Protein AF-A0A421BAP9-F1 (afdb_monomer_lite)

pLDDT: mean 73.9, std 19.5, range [33.22, 94.0]

Sequence (161 aa):
MAALGLRTNWQAAGVIAFVAVAATGMIWYSGSASGSAVGCPPPTGQLPVPVSGQVSAGALVPDAVPVSVRLCPGEDGAPEKWSDPVGHDLDQVVASLNSLRPFRRETVCTMDRGPRYDLLLDYPTGRRVVQISTSGCALVHVDGQFRYGGDKVVELVQDLG

Secondary structure (DSSP, 8-state):
----------------------------------S-TTSPPSPP-SPPPPPTT----S-SS-SSPPSEEEEEE-SSS--SSPPPPB-SSHHHHHHHHHHSEEP-TTPPPP-----EEEEEEEETTEEEEEEEE-STTTEEEETTEEEE-HHHHHHHHHHT-

Foldseek 3Di:
DDDDDDDDDDDDDDDDDDPPPPPPDDDPPPPDPDDDPPDDDAADDDDDDQDPDDQDPDFLDDLDFFQWKWKAFHPDPGDPDIDDIFRPPSNVLSVVRRPFAFDDPPDFWDQAAFTKIWMWGHHPVGIFTWIWGPGTQTWIDGPSTIGGDCVVSVVVVVVRD

Radius of gyration: 26.68 Å; chains: 1; bounding box: 36×51×95 Å

Structure (mmCIF, N/CA/C/O backbone):
data_AF-A0A421BAP9-F1
#
_entry.id   AF-A0A421BAP9-F1
#
loop_
_atom_site.group_PDB
_atom_site.id
_atom_site.type_symbol
_atom_site.label_atom_id
_atom_site.label_alt_id
_atom_site.label_comp_id
_atom_site.label_asym_id
_atom_site.label_entity_id
_atom_site.label_seq_id
_atom_site.pdbx_PDB_ins_code
_atom_site.Cartn_x
_atom_site.Cartn_y
_atom_site.Cartn_z
_atom_site.occupancy
_atom_site.B_iso_or_equiv
_atom_site.auth_seq_id
_atom_site.auth_comp_id
_atom_site.auth_asym_id
_atom_site.auth_atom_id
_atom_site.pdbx_PDB_model_num
ATOM 1 N N . MET A 1 1 ? -12.274 26.906 79.755 1.00 37.31 1 MET A N 1
ATOM 2 C CA . MET A 1 1 ? -11.289 27.991 79.975 1.00 37.31 1 MET A CA 1
ATOM 3 C C . MET A 1 1 ? -10.011 27.542 79.279 1.00 37.31 1 MET A C 1
ATOM 5 O O . MET A 1 1 ? -9.610 26.426 79.542 1.00 37.31 1 MET A O 1
ATOM 9 N N . ALA A 1 2 ? -9.364 28.226 78.348 1.00 38.69 2 ALA A N 1
ATOM 10 C CA . ALA A 1 2 ? -9.532 29.537 77.752 1.00 38.69 2 ALA A CA 1
ATOM 11 C C . ALA A 1 2 ? -8.918 29.465 76.339 1.00 38.69 2 ALA A C 1
ATOM 13 O O . ALA A 1 2 ? -7.933 28.759 76.130 1.00 38.69 2 ALA A O 1
ATOM 14 N N . ALA A 1 3 ? -9.508 30.184 75.387 1.00 39.41 3 ALA A N 1
ATOM 15 C CA . ALA A 1 3 ? -8.885 30.483 74.108 1.00 39.41 3 ALA A CA 1
ATOM 16 C C . ALA A 1 3 ? -7.871 31.626 74.303 1.00 39.41 3 ALA A C 1
ATOM 18 O O . ALA A 1 3 ? -8.237 32.701 74.773 1.00 39.41 3 ALA A O 1
ATOM 19 N N . LEU A 1 4 ? -6.614 31.385 73.934 1.00 41.75 4 LEU A N 1
ATOM 20 C CA . LEU A 1 4 ? -5.602 32.384 73.570 1.00 41.75 4 LEU A CA 1
ATOM 21 C C . LEU A 1 4 ? -5.219 32.018 72.123 1.00 41.75 4 LEU A C 1
ATOM 23 O O . LEU A 1 4 ? -4.878 30.872 71.873 1.00 41.75 4 LEU A O 1
ATOM 27 N N . GLY A 1 5 ? -5.330 32.843 71.084 1.00 38.59 5 GLY A N 1
ATOM 28 C CA . GLY A 1 5 ? -5.174 34.287 71.028 1.00 38.59 5 GLY A CA 1
ATOM 29 C C . GLY A 1 5 ? -3.693 34.623 70.862 1.00 38.59 5 GLY A C 1
ATOM 30 O O . GLY A 1 5 ? -2.994 34.656 71.865 1.00 38.59 5 GLY A O 1
ATOM 31 N N . LEU A 1 6 ? -3.236 34.865 69.623 1.00 41.28 6 LEU A N 1
ATOM 32 C CA . LEU A 1 6 ? -2.560 36.098 69.171 1.00 41.28 6 LEU A CA 1
ATOM 33 C C . LEU A 1 6 ? -1.627 35.898 67.951 1.00 41.28 6 LEU A C 1
ATOM 35 O O . LEU A 1 6 ? -0.719 35.080 67.965 1.00 41.28 6 LEU A O 1
ATOM 39 N N . ARG A 1 7 ? -1.798 36.841 67.012 1.00 42.03 7 ARG A N 1
ATOM 40 C CA . ARG A 1 7 ? -0.778 37.605 66.262 1.00 42.03 7 ARG A CA 1
ATOM 41 C C . ARG A 1 7 ? 0.026 36.925 65.147 1.00 42.03 7 ARG A C 1
ATOM 43 O O . ARG A 1 7 ? 1.010 36.237 65.365 1.00 42.03 7 ARG A O 1
ATOM 50 N N . THR A 1 8 ? -0.359 37.307 63.929 1.00 56.91 8 THR A N 1
ATOM 51 C CA . THR A 1 8 ? 0.416 38.179 63.024 1.00 56.91 8 THR A CA 1
ATOM 52 C C . THR A 1 8 ? 1.931 38.211 63.231 1.00 56.91 8 THR A C 1
ATOM 54 O O . THR A 1 8 ? 2.389 38.756 64.230 1.00 56.91 8 THR A O 1
ATOM 57 N N . ASN A 1 9 ? 2.687 37.798 62.210 1.00 43.50 9 ASN A N 1
ATOM 58 C CA . ASN A 1 9 ? 3.871 38.526 61.753 1.00 43.50 9 ASN A CA 1
ATOM 59 C C . ASN A 1 9 ? 4.195 38.177 60.295 1.00 43.50 9 ASN A C 1
ATOM 61 O O . ASN A 1 9 ? 4.315 37.018 59.912 1.00 43.50 9 ASN A O 1
ATOM 65 N N . TRP A 1 10 ? 4.313 39.234 59.498 1.00 45.88 10 TRP A N 1
ATOM 66 C CA . TRP A 1 10 ? 5.023 39.261 58.228 1.00 45.88 10 TRP A CA 1
ATOM 67 C C . TRP A 1 10 ? 6.517 39.010 58.470 1.00 45.88 10 TRP A C 1
ATOM 69 O O . TRP A 1 10 ? 7.022 39.447 59.502 1.00 45.88 10 TRP A O 1
ATOM 79 N N . GLN A 1 11 ? 7.215 38.398 57.506 1.00 45.16 11 GLN A N 1
ATOM 80 C CA . GLN A 1 11 ? 8.449 38.909 56.871 1.00 45.16 11 GLN A CA 1
ATOM 81 C C . GLN A 1 11 ? 9.199 37.799 56.101 1.00 45.16 11 GLN A C 1
ATOM 83 O O . GLN A 1 11 ? 9.405 36.701 56.602 1.00 45.16 11 GLN A O 1
ATOM 88 N N . ALA A 1 12 ? 9.655 38.207 54.913 1.00 41.03 12 ALA A N 1
ATOM 89 C CA . ALA A 1 12 ? 10.911 37.862 54.244 1.00 41.03 12 ALA A CA 1
ATOM 90 C C . ALA A 1 12 ? 11.147 36.448 53.666 1.00 41.03 12 ALA A C 1
ATOM 92 O O . ALA A 1 12 ? 11.472 35.490 54.353 1.00 41.03 12 ALA A O 1
ATOM 93 N N . ALA A 1 13 ? 11.093 36.412 52.329 1.00 46.59 13 ALA A N 1
ATOM 94 C CA . ALA A 1 13 ? 12.169 35.986 51.427 1.00 46.59 13 ALA A CA 1
ATOM 95 C C . ALA A 1 13 ? 13.117 34.863 51.897 1.00 46.59 13 ALA A C 1
ATOM 97 O O . ALA A 1 13 ? 14.016 35.077 52.706 1.00 46.59 13 ALA A O 1
ATOM 98 N N . GLY A 1 14 ? 13.016 33.711 51.232 1.00 40.00 14 GLY A N 1
ATOM 99 C CA . GLY A 1 14 ? 14.033 32.664 51.229 1.00 40.00 14 GLY A CA 1
ATOM 100 C C . GLY A 1 14 ? 14.012 31.920 49.897 1.00 40.00 14 GLY A C 1
ATOM 101 O O . GLY A 1 14 ? 13.105 31.141 49.632 1.00 40.00 14 GLY A O 1
ATOM 102 N N . VAL A 1 15 ? 14.989 32.225 49.045 1.00 47.34 15 VAL A N 1
ATOM 103 C CA . VAL A 1 15 ? 15.369 31.486 47.827 1.00 47.34 15 VAL A CA 1
ATOM 104 C C . VAL A 1 15 ? 15.773 30.044 48.195 1.00 47.34 15 VAL A C 1
ATOM 106 O O . VAL A 1 15 ? 16.126 29.833 49.349 1.00 47.34 15 VAL A O 1
ATOM 109 N N . ILE A 1 16 ? 15.764 29.115 47.215 1.00 48.09 16 ILE A N 1
ATOM 110 C CA . ILE A 1 16 ? 16.415 27.769 47.113 1.00 48.09 16 ILE A CA 1
ATOM 111 C C . ILE A 1 16 ? 15.346 26.746 46.657 1.00 48.09 16 ILE A C 1
ATOM 113 O O . ILE A 1 16 ? 14.317 26.616 47.300 1.00 48.09 16 ILE A O 1
ATOM 117 N N . ALA A 1 17 ? 15.460 25.962 45.585 1.00 41.59 17 ALA A N 1
ATOM 118 C CA . ALA A 1 17 ? 16.477 25.764 44.562 1.00 41.59 17 ALA A CA 1
ATOM 119 C C . ALA A 1 17 ? 15.789 25.212 43.301 1.00 41.59 17 ALA A C 1
ATOM 121 O O . ALA A 1 17 ? 14.845 24.426 43.385 1.00 41.59 17 ALA A O 1
ATOM 122 N N . PHE A 1 18 ? 16.311 25.586 42.133 1.00 37.03 18 PHE A N 1
ATOM 123 C CA . PHE A 1 18 ? 16.079 24.867 40.887 1.00 37.03 18 PHE A CA 1
ATOM 124 C C . PHE A 1 18 ? 16.659 23.455 41.022 1.00 37.03 18 PHE A C 1
ATOM 126 O O . PHE A 1 18 ? 17.874 23.278 40.959 1.00 37.03 18 PHE A O 1
ATOM 133 N N . VAL A 1 19 ? 15.803 22.447 41.173 1.00 39.41 19 VAL A N 1
ATOM 134 C CA . VAL A 1 19 ? 16.171 21.082 40.791 1.00 39.41 19 VAL A CA 1
ATOM 135 C C . VAL A 1 19 ? 15.706 20.902 39.356 1.00 39.41 19 VAL A C 1
ATOM 137 O O . VAL A 1 19 ? 14.532 20.669 39.079 1.00 39.41 19 VAL A O 1
ATOM 140 N N . ALA A 1 20 ? 16.653 21.079 38.438 1.00 38.81 20 ALA A N 1
ATOM 141 C CA . ALA A 1 20 ? 16.507 20.686 37.052 1.00 38.81 20 ALA A CA 1
ATOM 142 C C . ALA A 1 20 ? 16.326 19.164 36.999 1.00 38.81 20 ALA A C 1
ATOM 144 O O . ALA A 1 20 ? 17.293 18.407 37.057 1.00 38.81 20 ALA A O 1
ATOM 145 N N . VAL A 1 21 ? 15.080 18.706 36.891 1.00 44.19 21 VAL A N 1
ATOM 146 C CA . VAL A 1 21 ? 14.814 17.364 36.380 1.00 44.19 21 VAL A CA 1
ATOM 147 C C . VAL A 1 21 ? 14.905 17.476 34.866 1.00 44.19 21 VAL A C 1
ATOM 149 O O . VAL A 1 21 ? 13.966 17.902 34.196 1.00 44.19 21 VAL A O 1
ATOM 152 N N . ALA A 1 22 ? 16.078 17.137 34.333 1.00 44.25 22 ALA A N 1
ATOM 153 C CA . ALA A 1 22 ? 16.259 16.856 32.919 1.00 44.25 22 ALA A CA 1
ATOM 154 C C . ALA A 1 22 ? 15.466 15.585 32.576 1.00 44.25 22 ALA A C 1
ATOM 156 O O . ALA A 1 22 ? 16.005 14.485 32.528 1.00 44.25 22 ALA A O 1
ATOM 157 N N . ALA A 1 23 ? 14.158 15.738 32.376 1.00 40.56 23 ALA A N 1
ATOM 158 C CA . ALA A 1 23 ? 13.342 14.753 31.690 1.00 40.56 23 ALA A CA 1
ATOM 159 C C . ALA A 1 23 ? 13.490 14.999 30.183 1.00 40.56 23 ALA A C 1
ATOM 161 O O . ALA A 1 23 ? 12.622 15.564 29.521 1.00 40.56 23 ALA A O 1
ATOM 162 N N . THR A 1 24 ? 14.636 14.603 29.635 1.00 52.91 24 THR A N 1
ATOM 163 C CA . THR A 1 24 ? 14.783 14.313 28.208 1.00 52.91 24 THR A CA 1
ATOM 164 C C . THR A 1 24 ? 13.922 13.091 27.907 1.00 52.91 24 THR A C 1
ATOM 166 O O . THR A 1 24 ? 14.357 11.951 28.031 1.00 52.91 24 THR A O 1
ATOM 169 N N . GLY A 1 25 ? 12.657 13.332 27.576 1.00 38.12 25 GLY A N 1
ATOM 170 C CA . GLY A 1 25 ? 11.694 12.269 27.329 1.00 38.12 25 GLY A CA 1
ATOM 171 C C . GLY A 1 25 ? 10.492 12.778 26.554 1.00 38.12 25 GLY A C 1
ATOM 172 O O . GLY A 1 25 ? 9.523 13.228 27.146 1.00 38.12 25 GLY A O 1
ATOM 173 N N . MET A 1 26 ? 10.593 12.661 25.230 1.00 44.47 26 MET A N 1
ATOM 174 C CA . MET A 1 26 ? 9.516 12.759 24.243 1.00 44.47 26 MET A CA 1
ATOM 175 C C . MET A 1 26 ? 8.741 14.078 24.183 1.00 44.47 26 MET A C 1
ATOM 177 O O . MET A 1 26 ? 7.759 14.324 24.878 1.00 44.47 26 MET A O 1
ATOM 181 N N . ILE A 1 27 ? 9.149 14.869 23.191 1.00 42.84 27 ILE A N 1
ATOM 182 C CA . ILE A 1 27 ? 8.279 15.769 22.441 1.00 42.84 27 ILE A CA 1
ATOM 183 C C . ILE A 1 27 ? 7.042 14.959 22.035 1.00 42.84 27 ILE A C 1
ATOM 185 O O . ILE A 1 27 ? 7.109 14.118 21.138 1.00 42.84 27 ILE A O 1
ATOM 189 N N . TRP A 1 28 ? 5.917 15.191 22.706 1.00 33.22 28 TRP A N 1
ATOM 190 C CA . TRP A 1 28 ? 4.622 14.808 22.171 1.00 33.22 28 TRP A CA 1
ATOM 191 C C . TRP A 1 28 ? 4.409 15.678 20.938 1.00 33.22 28 TRP A C 1
ATOM 193 O O . TRP A 1 28 ? 4.073 16.855 21.046 1.00 33.22 28 TRP A O 1
ATOM 203 N N . TYR A 1 29 ? 4.664 15.113 19.759 1.00 38.06 29 TYR A N 1
ATOM 204 C CA . TYR A 1 29 ? 4.073 15.623 18.533 1.00 38.06 29 TYR A CA 1
ATOM 205 C C . TYR A 1 29 ? 2.561 15.438 18.695 1.00 38.06 29 TYR A C 1
ATOM 207 O O . TYR A 1 29 ? 1.998 14.393 18.377 1.00 38.06 29 TYR A O 1
ATOM 215 N N . SER A 1 30 ? 1.891 16.451 19.238 1.00 48.28 30 SER A N 1
ATOM 216 C CA . SER A 1 30 ? 0.467 16.670 19.034 1.00 48.28 30 SER A CA 1
ATOM 217 C C . SER A 1 30 ? 0.280 17.062 17.570 1.00 48.28 30 SER A C 1
ATOM 219 O O . SER A 1 30 ? 0.079 18.223 17.226 1.00 48.28 30 SER A O 1
ATOM 221 N N . GLY A 1 31 ? 0.408 16.070 16.687 1.00 39.97 31 GLY A N 1
ATOM 222 C CA . GL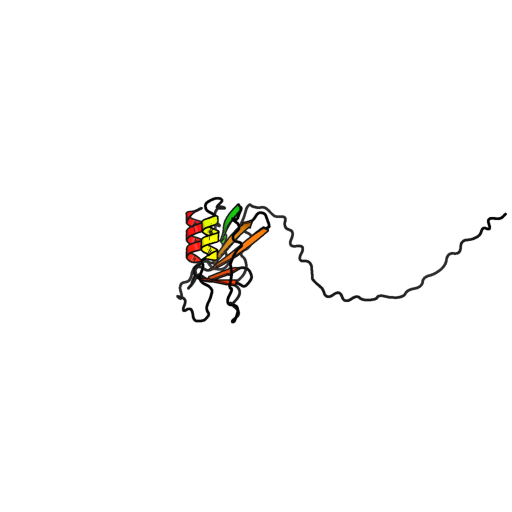Y A 1 31 ? -0.101 16.158 15.332 1.00 39.97 31 GLY A CA 1
ATOM 223 C C . GLY A 1 31 ? -1.609 16.292 15.435 1.00 39.97 31 GLY A C 1
ATOM 224 O O . GLY A 1 31 ? -2.305 15.324 15.732 1.00 39.97 31 GLY A O 1
ATOM 225 N N . SER A 1 32 ? -2.089 17.518 15.274 1.00 40.66 32 SER A N 1
ATOM 226 C CA . SER A 1 32 ? -3.494 17.878 15.206 1.00 40.66 32 SER A CA 1
ATOM 227 C C . SER A 1 32 ? -4.224 16.965 14.222 1.00 40.66 32 SER A C 1
ATOM 229 O O . SER A 1 32 ? -4.143 17.137 13.007 1.00 40.66 32 SER A O 1
ATOM 231 N N . ALA A 1 33 ? -4.952 15.986 14.754 1.00 49.59 33 ALA A N 1
ATOM 232 C CA . ALA A 1 33 ? -6.012 15.301 14.038 1.00 49.59 33 ALA A CA 1
ATOM 233 C C . ALA A 1 33 ? -7.186 16.279 13.897 1.00 49.59 33 ALA A C 1
ATOM 235 O O . ALA A 1 33 ? -8.124 16.270 14.690 1.00 49.59 33 ALA A O 1
ATOM 236 N N . SER A 1 34 ? -7.099 17.182 12.925 1.00 43.97 34 SER A N 1
ATOM 237 C CA . SER A 1 34 ? -8.189 18.099 12.586 1.00 43.97 34 SER A CA 1
ATOM 238 C C . SER A 1 34 ? -7.952 18.726 11.213 1.00 43.97 34 SER A C 1
ATOM 240 O O . SER A 1 34 ? -7.363 19.794 11.085 1.00 43.97 34 SER A O 1
ATOM 242 N N . GLY A 1 35 ? -8.425 18.047 10.164 1.00 37.88 35 GLY A N 1
ATOM 243 C CA . GLY A 1 35 ? -8.353 18.567 8.798 1.00 37.88 35 GLY A CA 1
ATOM 244 C C . GLY A 1 35 ? -8.893 17.611 7.736 1.00 37.88 35 GLY A C 1
ATOM 245 O O . GLY A 1 35 ? -8.122 17.032 6.990 1.00 37.88 35 GLY A O 1
ATOM 246 N N . SER A 1 36 ? -10.218 17.470 7.690 1.00 41.75 36 SER A N 1
ATOM 247 C CA . SER A 1 36 ? -11.044 17.168 6.508 1.00 41.75 36 SER A CA 1
ATOM 248 C C . SER A 1 36 ? -10.717 15.955 5.621 1.00 41.75 36 SER A C 1
ATOM 250 O O . SER A 1 36 ? -9.793 15.937 4.814 1.00 41.75 36 SER A O 1
ATOM 252 N N . ALA A 1 37 ? -11.647 15.001 5.653 1.00 49.03 37 ALA A N 1
ATOM 253 C CA . ALA A 1 37 ? -11.832 13.883 4.730 1.00 49.03 37 ALA A CA 1
ATOM 254 C C . ALA A 1 37 ? -12.206 14.303 3.282 1.00 49.03 37 ALA A C 1
ATOM 256 O O . ALA A 1 37 ? -13.155 13.773 2.713 1.00 49.03 37 ALA A O 1
ATOM 257 N N . VAL A 1 38 ? -11.497 15.269 2.680 1.00 56.34 38 VAL A N 1
ATOM 258 C CA . VAL A 1 38 ? -11.827 15.815 1.341 1.00 56.34 38 VAL A CA 1
ATOM 259 C C . VAL A 1 38 ? -10.651 15.756 0.350 1.00 56.34 38 VAL A C 1
ATOM 261 O O . VAL A 1 38 ? -10.850 15.950 -0.844 1.00 56.34 38 VAL A O 1
ATOM 264 N N . GLY A 1 39 ? -9.437 15.407 0.784 1.00 64.25 39 GLY A N 1
ATOM 265 C CA . GLY A 1 39 ? -8.290 15.308 -0.121 1.00 64.25 39 GLY A CA 1
ATOM 266 C C . GLY A 1 39 ? -7.193 14.381 0.380 1.00 64.25 39 GLY A C 1
ATOM 267 O O . GLY A 1 39 ? -7.219 13.915 1.522 1.00 64.25 39 GLY A O 1
ATOM 268 N N . CYS A 1 40 ? -6.232 14.112 -0.499 1.00 71.12 40 CYS A N 1
ATOM 269 C CA . CYS A 1 40 ? -5.018 13.403 -0.129 1.00 71.12 40 CYS A CA 1
ATOM 270 C C . CYS A 1 40 ? -4.143 14.266 0.787 1.00 71.12 40 CYS A C 1
ATOM 272 O O . CYS A 1 40 ? -4.039 15.476 0.562 1.00 71.12 40 CYS A O 1
ATOM 274 N N . PRO A 1 41 ? -3.519 13.675 1.822 1.00 73.62 41 PRO A N 1
ATOM 275 C CA . PRO A 1 41 ? -2.486 14.361 2.576 1.00 73.62 41 PRO A CA 1
ATOM 276 C C . PRO A 1 41 ? -1.302 14.685 1.648 1.00 73.62 41 PRO A C 1
ATOM 278 O O . PRO A 1 41 ? -1.217 14.133 0.546 1.00 73.62 41 PRO A O 1
ATOM 281 N N . PRO A 1 42 ? -0.375 15.559 2.080 1.00 75.50 42 PRO A N 1
ATOM 282 C CA . PRO A 1 42 ? 0.900 15.713 1.395 1.00 75.50 42 PRO A CA 1
ATOM 283 C C . PRO A 1 42 ? 1.538 14.336 1.168 1.00 75.50 42 PRO A C 1
ATOM 285 O O . PRO A 1 42 ? 1.450 13.503 2.079 1.00 75.50 42 PRO A O 1
ATOM 288 N N . PRO A 1 43 ? 2.154 14.093 -0.004 1.00 75.75 43 PRO A N 1
ATOM 289 C CA . PRO A 1 43 ? 2.775 12.815 -0.293 1.00 75.75 43 PRO A CA 1
ATOM 290 C C . PRO A 1 43 ? 3.771 12.478 0.808 1.00 75.75 43 PRO A C 1
ATOM 292 O O . PRO A 1 43 ? 4.582 13.305 1.240 1.00 75.75 43 PRO A O 1
ATOM 295 N N . THR A 1 44 ? 3.680 11.246 1.276 1.00 74.38 44 THR A N 1
ATOM 296 C CA . THR A 1 44 ? 4.639 10.668 2.197 1.00 74.38 44 THR A CA 1
ATOM 297 C C . THR A 1 44 ? 5.979 10.674 1.470 1.00 74.38 44 THR A C 1
ATOM 299 O O . THR A 1 44 ? 6.056 10.254 0.314 1.00 74.38 44 THR A O 1
ATOM 302 N N . GLY A 1 45 ? 7.014 11.217 2.119 1.00 73.81 45 GLY A N 1
ATOM 303 C CA . GLY A 1 45 ? 8.313 11.444 1.483 1.00 73.81 45 GLY A CA 1
ATOM 304 C C . GLY A 1 45 ? 8.963 10.165 0.947 1.00 73.81 45 GLY A C 1
ATOM 305 O O . GLY A 1 45 ? 8.418 9.068 1.072 1.00 73.81 45 GLY A O 1
ATOM 306 N N . GLN A 1 46 ? 10.158 10.296 0.372 1.00 76.31 46 GLN A N 1
ATOM 307 C CA . GLN A 1 46 ? 10.917 9.181 -0.211 1.00 76.31 46 GLN A CA 1
ATOM 308 C C . GLN A 1 46 ? 10.785 7.845 0.544 1.00 76.31 46 GLN A C 1
ATOM 310 O O . GLN A 1 46 ? 10.967 7.771 1.762 1.00 76.31 46 GLN A O 1
ATOM 315 N N . LEU A 1 47 ? 10.511 6.778 -0.217 1.00 74.62 47 LEU A N 1
ATOM 316 C CA . LEU A 1 47 ? 10.469 5.405 0.287 1.00 74.62 47 LEU A CA 1
ATOM 317 C C . LEU A 1 47 ? 11.745 5.108 1.086 1.00 74.62 47 LEU A C 1
ATOM 319 O O . LEU A 1 47 ? 12.844 5.249 0.534 1.00 74.62 47 LEU A O 1
ATOM 323 N N . PRO A 1 48 ? 11.628 4.679 2.355 1.00 76.44 48 PRO A N 1
ATOM 324 C CA . PRO A 1 48 ? 12.798 4.355 3.148 1.00 76.44 48 PRO A CA 1
ATOM 325 C C . PRO A 1 48 ? 13.610 3.244 2.483 1.00 76.44 48 PRO A C 1
ATOM 327 O O . PRO A 1 48 ? 13.063 2.326 1.867 1.00 76.44 48 PRO A O 1
ATOM 330 N N . VAL A 1 49 ? 14.933 3.314 2.617 1.00 73.19 49 VAL A N 1
ATOM 331 C CA . VAL A 1 49 ? 15.814 2.269 2.090 1.00 73.19 49 VAL A CA 1
ATOM 332 C C . VAL A 1 49 ? 15.614 1.000 2.928 1.00 73.19 49 VAL A C 1
ATOM 334 O O . VAL A 1 49 ? 15.749 1.071 4.153 1.00 73.19 49 VAL A O 1
ATOM 337 N N . PRO A 1 50 ? 15.326 -0.164 2.313 1.00 66.44 50 PRO A N 1
ATOM 338 C CA . PRO A 1 50 ? 15.145 -1.397 3.063 1.00 66.44 50 PRO A CA 1
ATOM 339 C C . PRO A 1 50 ? 16.428 -1.763 3.819 1.00 66.44 50 PRO A C 1
ATOM 341 O O . PRO A 1 50 ? 17.482 -2.002 3.221 1.00 66.44 50 PRO A O 1
ATOM 344 N N . VAL A 1 51 ? 16.344 -1.807 5.151 1.00 63.97 51 VAL A N 1
ATOM 345 C CA . VAL A 1 51 ? 17.471 -2.167 6.019 1.00 63.97 51 VAL A CA 1
ATOM 346 C C . VAL A 1 51 ? 17.646 -3.687 5.992 1.00 63.97 51 VAL A C 1
ATOM 348 O O . VAL A 1 51 ? 16.692 -4.449 6.149 1.00 63.97 51 VAL A O 1
ATOM 351 N N . SER A 1 52 ? 18.871 -4.155 5.755 1.00 52.81 52 SER A N 1
ATOM 352 C CA . SER A 1 52 ? 19.153 -5.592 5.642 1.00 52.81 52 SER A CA 1
ATOM 353 C C . SER A 1 52 ? 18.886 -6.319 6.966 1.00 52.81 52 SER A C 1
ATOM 355 O O . SER A 1 52 ? 19.418 -5.921 7.997 1.00 52.81 52 SER A O 1
ATOM 357 N N . GLY A 1 53 ? 18.112 -7.409 6.921 1.00 50.31 53 GLY A N 1
ATOM 358 C CA . GLY A 1 53 ? 17.929 -8.336 8.048 1.00 50.31 53 GLY A CA 1
ATOM 359 C C . GLY A 1 53 ? 16.502 -8.455 8.591 1.00 50.31 53 GLY A C 1
ATOM 360 O O . GLY A 1 53 ? 16.226 -9.400 9.324 1.00 50.31 53 GLY A O 1
ATOM 361 N N . GLN A 1 54 ? 15.575 -7.572 8.208 1.00 53.19 54 GLN A N 1
ATOM 362 C CA . GLN A 1 54 ? 14.167 -7.722 8.581 1.00 53.19 54 GLN A CA 1
ATOM 363 C C . GLN A 1 54 ? 13.404 -8.505 7.513 1.00 53.19 54 GLN A C 1
ATOM 365 O O . GLN A 1 54 ? 12.954 -7.965 6.507 1.00 53.19 54 GLN A O 1
ATOM 370 N N . VAL A 1 55 ? 13.244 -9.807 7.748 1.00 55.16 55 VAL A N 1
ATOM 371 C CA . VAL A 1 55 ? 12.175 -10.571 7.104 1.00 55.16 55 VAL A CA 1
ATOM 372 C C . VAL A 1 55 ? 10.883 -10.167 7.805 1.00 55.16 55 VAL A C 1
ATOM 374 O O . VAL A 1 55 ? 10.638 -10.575 8.939 1.00 55.16 55 VAL A O 1
ATOM 377 N N . SER A 1 56 ? 10.073 -9.326 7.165 1.00 60.31 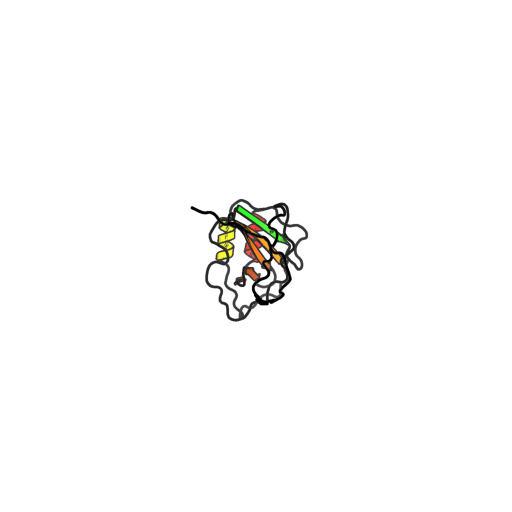56 SER A N 1
ATOM 378 C CA . SER A 1 56 ? 8.743 -8.984 7.673 1.00 60.31 56 SER A CA 1
ATOM 379 C C . SER A 1 56 ? 7.836 -10.207 7.555 1.00 60.31 56 SER A C 1
ATOM 381 O O . SER A 1 56 ? 7.294 -10.499 6.491 1.00 60.31 56 SER A O 1
ATOM 383 N N . ALA A 1 57 ? 7.734 -10.970 8.641 1.00 62.84 57 ALA A N 1
ATOM 384 C CA . ALA A 1 57 ? 6.751 -12.034 8.792 1.00 62.84 57 ALA A CA 1
ATOM 385 C C . ALA A 1 57 ? 5.437 -11.457 9.347 1.00 62.84 57 ALA A C 1
ATOM 387 O O . ALA A 1 57 ? 5.461 -10.547 10.175 1.00 62.84 57 ALA A O 1
ATOM 388 N N . GLY A 1 58 ? 4.302 -12.009 8.914 1.00 75.94 58 GLY A N 1
ATOM 389 C CA . GLY A 1 58 ? 2.964 -11.570 9.334 1.00 75.94 58 GLY A CA 1
ATOM 390 C C . GLY A 1 58 ? 2.282 -10.638 8.333 1.00 75.94 58 GLY A C 1
ATOM 391 O O . GLY A 1 58 ? 2.852 -10.332 7.291 1.00 75.94 58 GLY A O 1
ATOM 392 N N . ALA A 1 59 ? 1.044 -10.240 8.627 1.00 84.12 59 ALA A N 1
ATOM 393 C CA . ALA A 1 59 ? 0.228 -9.362 7.785 1.00 84.12 59 ALA A CA 1
ATOM 394 C C . ALA A 1 59 ? 0.854 -7.960 7.638 1.00 84.12 59 ALA A C 1
ATOM 396 O O . ALA A 1 59 ? 1.442 -7.446 8.588 1.00 84.12 59 ALA A O 1
ATOM 397 N N . LEU A 1 60 ? 0.745 -7.368 6.443 1.00 86.56 60 LEU A N 1
ATOM 398 C CA . LEU A 1 60 ? 1.263 -6.026 6.142 1.00 86.56 60 LEU A CA 1
ATOM 399 C C . LEU A 1 60 ? 0.344 -4.937 6.708 1.00 86.56 60 LEU A C 1
ATOM 401 O O . LEU A 1 60 ? 0.800 -3.904 7.189 1.00 86.56 60 LEU A O 1
ATOM 405 N N . VAL A 1 61 ? -0.960 -5.187 6.642 1.00 90.38 61 VAL A N 1
ATOM 406 C CA . VAL A 1 61 ? -2.021 -4.356 7.207 1.00 90.38 61 VAL A CA 1
ATOM 407 C C . VAL A 1 61 ? -2.937 -5.234 8.067 1.00 90.38 61 VAL A C 1
ATOM 409 O O . VAL A 1 61 ? -2.935 -6.455 7.897 1.00 90.38 61 VAL A O 1
ATOM 412 N N . PRO A 1 62 ? -3.714 -4.661 9.004 1.00 90.12 62 PRO A N 1
ATOM 413 C CA . PRO A 1 62 ? -4.696 -5.434 9.761 1.00 90.12 62 PRO A CA 1
ATOM 414 C C . PRO A 1 62 ? -5.652 -6.191 8.831 1.00 90.12 62 PRO A C 1
ATOM 416 O O . PRO A 1 62 ? -6.073 -5.640 7.822 1.00 90.12 62 PRO A O 1
ATOM 419 N N . ASP A 1 63 ? -6.057 -7.405 9.208 1.00 90.12 63 ASP A N 1
ATOM 420 C CA . ASP A 1 63 ? -7.053 -8.187 8.447 1.00 90.12 63 ASP A CA 1
ATOM 421 C C . ASP A 1 63 ? -8.484 -7.623 8.566 1.00 90.12 63 ASP A C 1
ATOM 423 O O . ASP A 1 63 ? -9.425 -8.145 7.971 1.00 90.12 63 ASP A O 1
ATOM 427 N N . ALA A 1 64 ? -8.673 -6.562 9.358 1.00 91.31 64 ALA A N 1
ATOM 428 C CA . ALA A 1 64 ? -9.926 -5.824 9.395 1.00 91.31 64 ALA A CA 1
ATOM 429 C C . ALA A 1 64 ? -10.190 -5.157 8.037 1.00 91.31 64 ALA A C 1
ATOM 431 O O . ALA A 1 64 ? -9.263 -4.767 7.336 1.00 91.31 64 ALA A O 1
ATOM 432 N N . VAL A 1 65 ? -11.461 -4.973 7.687 1.00 93.06 65 VAL A N 1
ATOM 433 C CA . VAL A 1 65 ? -11.837 -4.261 6.460 1.00 93.06 65 VAL A CA 1
ATOM 434 C C . VAL A 1 65 ? -11.865 -2.751 6.752 1.00 93.06 65 VAL A C 1
ATOM 436 O O . VAL A 1 65 ? -12.508 -2.344 7.728 1.00 93.06 65 VAL A O 1
ATOM 439 N N . PRO A 1 66 ? -11.162 -1.907 5.973 1.00 93.25 66 PRO A N 1
ATOM 440 C CA . PRO A 1 66 ? -11.255 -0.454 6.105 1.00 93.25 66 PRO A CA 1
ATOM 441 C C . PRO A 1 66 ? -12.651 0.044 5.700 1.00 93.25 66 PRO A C 1
ATOM 443 O O . PRO A 1 66 ? -13.401 -0.649 5.023 1.00 93.25 66 PRO A O 1
ATOM 446 N N . VAL A 1 67 ? -13.010 1.261 6.105 1.00 93.06 67 VAL A N 1
ATOM 447 C CA . VAL A 1 67 ? -14.248 1.935 5.678 1.00 93.06 67 VAL A CA 1
ATOM 448 C C . VAL A 1 67 ? -14.109 2.598 4.311 1.00 93.06 67 VAL A C 1
ATOM 450 O O . VAL A 1 67 ? -15.099 2.760 3.605 1.00 93.06 67 VAL A O 1
ATOM 453 N N . SER A 1 68 ? -12.890 2.984 3.936 1.00 91.56 68 SER A N 1
ATOM 454 C CA . SER A 1 68 ? -12.582 3.490 2.605 1.00 91.56 68 SER A CA 1
ATOM 455 C C . SER A 1 68 ? -11.118 3.291 2.258 1.00 91.56 68 SER A C 1
ATOM 457 O O . SER A 1 68 ? -10.248 3.271 3.134 1.00 91.56 68 SER A O 1
ATOM 459 N N . VAL A 1 69 ? -10.855 3.187 0.962 1.00 91.56 69 VAL A N 1
ATOM 460 C CA . VAL A 1 69 ? -9.515 3.130 0.388 1.00 91.56 69 VAL A CA 1
ATOM 461 C C . VAL A 1 69 ? -9.363 4.226 -0.658 1.00 91.56 69 VAL A C 1
ATOM 463 O O . VAL A 1 69 ? -10.298 4.512 -1.398 1.00 91.56 69 VAL A O 1
ATOM 466 N N . ARG A 1 70 ? -8.193 4.860 -0.735 1.00 90.75 70 ARG A N 1
ATOM 467 C CA . ARG A 1 70 ? -7.913 5.891 -1.742 1.00 90.75 70 ARG A CA 1
ATOM 468 C C . ARG A 1 70 ? -6.473 5.817 -2.223 1.00 90.75 70 ARG A C 1
ATOM 470 O O . ARG A 1 70 ? -5.566 5.737 -1.397 1.00 90.75 70 ARG A O 1
ATOM 477 N N . LEU A 1 71 ? -6.263 5.923 -3.533 1.00 89.75 71 LEU A N 1
ATOM 478 C CA . LEU A 1 71 ? -4.943 6.135 -4.117 1.00 89.75 71 LEU A CA 1
ATOM 479 C C . LEU A 1 71 ? -4.642 7.627 -4.209 1.00 89.75 71 LEU A C 1
ATOM 481 O O . LEU A 1 71 ? -5.288 8.382 -4.938 1.00 89.75 71 LEU A O 1
ATOM 485 N N . CYS A 1 72 ? -3.619 8.036 -3.478 1.00 88.25 72 CYS A N 1
ATOM 486 C CA . CYS A 1 72 ? -3.065 9.373 -3.506 1.00 88.25 72 CYS A CA 1
ATOM 487 C C . CYS A 1 72 ? -1.763 9.401 -4.304 1.00 88.25 72 CYS A C 1
ATOM 489 O O . CYS A 1 72 ? -1.040 8.402 -4.333 1.00 88.25 72 CYS A O 1
ATOM 491 N N . PRO A 1 73 ? -1.434 10.530 -4.947 1.00 85.44 73 PRO A N 1
ATOM 492 C CA . PRO A 1 73 ? -0.121 10.694 -5.542 1.00 85.44 73 PRO A CA 1
ATOM 493 C C . PRO A 1 73 ? 0.963 10.661 -4.466 1.00 85.44 73 PRO A C 1
ATOM 495 O O . PRO A 1 73 ? 0.834 11.328 -3.441 1.00 85.44 73 PRO A O 1
ATOM 498 N N . GLY A 1 74 ? 2.017 9.885 -4.708 1.00 79.62 74 GLY A N 1
ATOM 499 C CA . GLY A 1 74 ? 3.252 9.929 -3.928 1.00 79.62 74 GLY A CA 1
ATOM 500 C C . GLY A 1 74 ? 4.258 10.925 -4.514 1.00 79.62 74 GLY A C 1
ATOM 501 O O . GLY A 1 74 ? 3.967 11.653 -5.463 1.00 79.62 74 GLY A O 1
ATOM 502 N N . GLU A 1 75 ? 5.478 10.941 -3.976 1.00 69.69 75 GLU A N 1
ATOM 503 C CA . GLU A 1 75 ? 6.592 11.661 -4.609 1.00 69.69 75 GLU A CA 1
ATOM 504 C C . GLU A 1 75 ? 7.105 10.918 -5.856 1.00 69.69 75 GLU A C 1
ATOM 506 O O . GLU A 1 75 ? 7.128 9.693 -5.880 1.00 69.69 75 GLU A O 1
ATOM 511 N N . ASP A 1 76 ? 7.598 11.647 -6.861 1.00 65.25 76 ASP A N 1
ATOM 512 C CA . ASP A 1 76 ? 8.186 11.127 -8.111 1.00 65.25 76 ASP A CA 1
ATOM 513 C C . ASP A 1 76 ? 7.193 10.539 -9.136 1.00 65.25 76 ASP A C 1
ATOM 515 O O . ASP A 1 76 ? 6.849 9.357 -9.132 1.00 65.25 76 ASP A O 1
ATOM 519 N N . GLY A 1 77 ? 6.799 11.372 -10.108 1.00 62.53 77 GLY A N 1
ATOM 520 C CA . GLY A 1 77 ? 6.093 10.939 -11.323 1.00 62.53 77 GLY A CA 1
ATOM 521 C C . GLY A 1 77 ? 4.635 10.521 -11.126 1.00 62.53 77 GLY A C 1
ATOM 522 O O . GLY A 1 77 ? 4.019 10.043 -12.076 1.00 62.53 77 GLY A O 1
ATOM 523 N N . ALA A 1 78 ? 4.090 10.693 -9.920 1.00 70.25 78 ALA A N 1
ATOM 524 C CA . ALA A 1 78 ? 2.698 10.414 -9.610 1.00 70.25 78 ALA A CA 1
ATOM 525 C C . ALA A 1 78 ? 1.736 11.290 -10.439 1.00 70.25 78 ALA A C 1
ATOM 527 O O . ALA A 1 78 ? 2.067 12.438 -10.752 1.00 70.25 78 ALA A O 1
ATOM 528 N N . PRO A 1 79 ? 0.544 10.779 -10.795 1.00 67.44 79 PRO A N 1
ATOM 529 C CA . PRO A 1 79 ? -0.462 11.576 -11.486 1.00 67.44 79 PRO A CA 1
ATOM 530 C C . PRO A 1 79 ? -0.902 12.767 -10.629 1.00 67.44 79 PRO A C 1
ATOM 532 O O . PRO A 1 79 ? -1.045 12.661 -9.418 1.00 67.44 79 PRO A O 1
ATOM 535 N N . GLU A 1 80 ? -1.173 13.905 -11.264 1.00 65.50 80 GLU A N 1
ATOM 536 C CA . GLU A 1 80 ? -1.542 15.149 -10.568 1.00 65.50 80 GLU A CA 1
ATOM 537 C C . GLU A 1 80 ? -2.896 15.050 -9.832 1.00 65.50 80 GLU A C 1
ATOM 539 O O . GLU A 1 80 ? -3.195 15.843 -8.941 1.00 65.50 80 GLU A O 1
ATOM 544 N N . LYS A 1 81 ? -3.716 14.052 -10.187 1.00 68.38 81 LYS A N 1
ATOM 545 C CA . LYS A 1 81 ? -5.017 13.769 -9.575 1.00 68.38 81 LYS A CA 1
ATOM 546 C C . LYS A 1 81 ? -4.974 12.475 -8.769 1.00 68.38 81 LYS A C 1
ATOM 548 O O . LYS A 1 81 ? -4.439 11.467 -9.226 1.00 68.38 81 LYS A O 1
ATOM 553 N N . TRP A 1 82 ? -5.594 12.509 -7.594 1.00 70.69 82 TRP A N 1
ATOM 554 C CA . TRP A 1 82 ? -5.870 11.331 -6.774 1.00 70.69 82 TRP A CA 1
ATOM 555 C C . TRP A 1 82 ? -7.161 10.628 -7.199 1.00 70.69 82 TRP A C 1
ATOM 557 O O . TRP A 1 82 ? -8.018 11.243 -7.836 1.00 70.69 82 TRP A O 1
ATOM 567 N N . SER A 1 83 ? -7.314 9.361 -6.807 1.00 77.19 83 SER A N 1
ATOM 568 C CA . SER A 1 83 ? -8.557 8.617 -7.021 1.00 77.19 83 SER A CA 1
ATOM 569 C C . SER A 1 83 ? -9.668 9.103 -6.087 1.00 77.19 83 SER A C 1
ATOM 571 O O . SER A 1 83 ? -9.423 9.636 -4.991 1.00 77.19 83 SER A O 1
ATOM 573 N N . ASP A 1 84 ? -10.910 8.870 -6.497 1.00 80.81 84 ASP A N 1
ATOM 574 C CA . ASP A 1 84 ? -12.035 8.917 -5.573 1.00 80.81 84 ASP A CA 1
ATOM 575 C C . ASP A 1 84 ? -11.900 7.807 -4.510 1.00 80.81 84 ASP A C 1
ATOM 577 O O . ASP A 1 84 ? -11.168 6.828 -4.708 1.00 80.81 84 ASP A O 1
ATOM 581 N N . PRO A 1 85 ? -12.500 7.992 -3.319 1.00 84.31 85 PRO A N 1
ATOM 582 C CA . PRO A 1 85 ? -12.449 6.984 -2.276 1.00 84.31 85 PRO A CA 1
ATOM 583 C C . PRO A 1 85 ? -13.334 5.796 -2.663 1.00 84.31 85 PRO A C 1
ATOM 585 O O . PRO A 1 85 ? -14.540 5.939 -2.856 1.00 84.31 85 PRO A O 1
ATOM 588 N N . VAL A 1 86 ? -12.735 4.614 -2.703 1.00 89.81 86 VAL A N 1
ATOM 589 C CA . VAL A 1 86 ? -13.421 3.339 -2.890 1.00 89.81 86 VAL A CA 1
ATOM 590 C C . VAL A 1 86 ? -14.021 2.908 -1.553 1.00 89.81 86 VAL A C 1
ATOM 592 O O . VAL A 1 86 ? -13.353 2.956 -0.518 1.00 89.81 86 VAL A O 1
ATOM 595 N N . GLY A 1 87 ? -15.291 2.500 -1.569 1.00 89.38 87 GLY A N 1
ATOM 596 C CA . GLY A 1 87 ? -16.050 2.063 -0.387 1.00 89.38 87 GLY A CA 1
ATOM 597 C C . GLY A 1 87 ? -16.602 0.636 -0.477 1.00 89.38 87 GLY A C 1
ATOM 598 O O . GLY A 1 87 ? -17.390 0.235 0.376 1.00 89.38 87 GLY A O 1
ATOM 599 N N . HIS A 1 88 ? -16.246 -0.110 -1.523 1.00 89.19 88 HIS A N 1
ATOM 600 C CA . HIS A 1 88 ? -16.738 -1.458 -1.814 1.00 89.19 88 HIS A CA 1
ATOM 601 C C . HIS A 1 88 ? -15.566 -2.397 -2.128 1.00 89.19 88 HIS A C 1
ATOM 603 O O . HIS A 1 88 ? -14.471 -1.924 -2.420 1.00 89.19 88 HIS A O 1
ATOM 609 N N . ASP A 1 89 ? -15.781 -3.711 -1.993 1.00 91.94 89 ASP A N 1
ATOM 610 C CA . ASP A 1 89 ? -14.778 -4.761 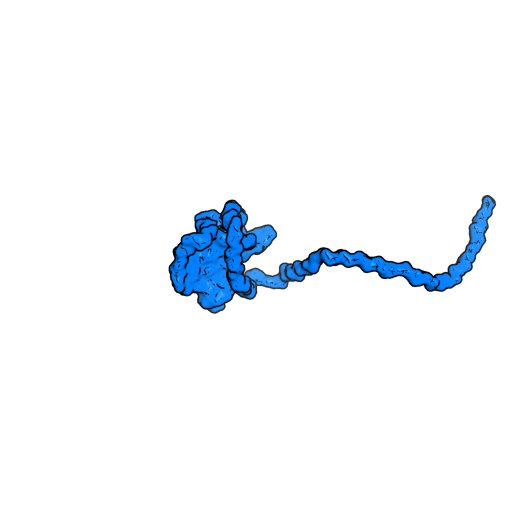-2.270 1.00 91.94 89 ASP A CA 1
ATOM 611 C C . ASP A 1 89 ? -13.413 -4.543 -1.576 1.00 91.94 89 ASP A C 1
ATOM 613 O O . ASP A 1 89 ? -12.346 -4.953 -2.039 1.00 91.94 89 ASP A O 1
ATOM 617 N N . LEU A 1 90 ? -13.441 -3.876 -0.418 1.00 92.56 90 LEU A N 1
ATOM 618 C CA . LEU A 1 90 ? -12.250 -3.466 0.326 1.00 92.56 90 LEU A CA 1
ATOM 619 C C . LEU A 1 90 ? -11.520 -4.647 0.978 1.00 92.56 90 LEU A C 1
ATOM 621 O O . LEU A 1 90 ? -10.323 -4.567 1.256 1.00 92.56 90 LEU A O 1
ATOM 625 N N . ASP A 1 91 ? -12.222 -5.756 1.195 1.00 94.00 91 ASP A N 1
ATOM 626 C CA . ASP A 1 91 ? -11.646 -7.028 1.620 1.00 94.00 91 ASP A CA 1
ATOM 627 C C . ASP A 1 91 ? -10.663 -7.577 0.576 1.00 94.00 91 ASP A C 1
ATOM 629 O O . ASP A 1 91 ? -9.608 -8.096 0.947 1.00 94.00 91 ASP A O 1
ATOM 633 N N . GLN A 1 92 ? -10.941 -7.379 -0.718 1.00 93.06 92 GLN A N 1
ATOM 634 C CA . GLN A 1 92 ? -10.038 -7.779 -1.798 1.00 93.06 92 GLN A CA 1
ATOM 635 C C . GLN A 1 92 ? -8.741 -6.965 -1.770 1.00 93.06 92 GLN A C 1
ATOM 637 O O . GLN A 1 92 ? -7.656 -7.515 -1.971 1.00 93.06 92 GLN A O 1
ATOM 642 N N . VAL A 1 93 ? -8.825 -5.668 -1.453 1.00 92.44 93 VAL A N 1
ATOM 643 C CA . VAL A 1 93 ? -7.649 -4.795 -1.314 1.00 92.44 93 VAL A CA 1
ATOM 644 C C . VAL A 1 93 ? -6.773 -5.246 -0.142 1.00 92.44 93 VAL A C 1
ATOM 646 O O . VAL A 1 93 ?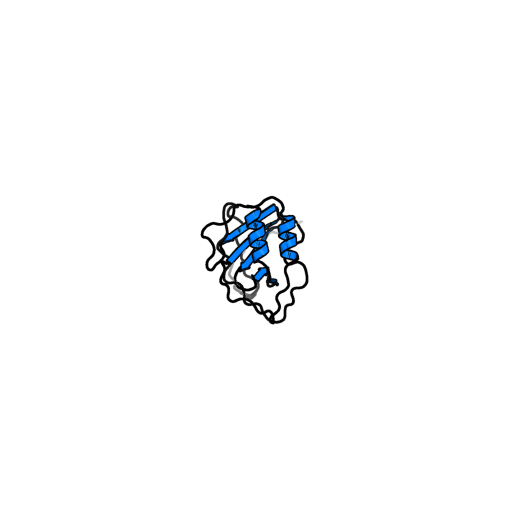 -5.559 -5.396 -0.300 1.00 92.44 93 VAL A O 1
ATOM 649 N N . VAL A 1 94 ? -7.377 -5.514 1.020 1.00 93.62 94 VAL A N 1
ATOM 650 C CA . VAL A 1 94 ? -6.662 -6.010 2.211 1.00 93.62 94 VAL A CA 1
ATOM 651 C C . VAL A 1 94 ? -6.019 -7.369 1.934 1.00 93.62 94 VAL A C 1
ATOM 653 O O . VAL A 1 94 ? -4.833 -7.560 2.214 1.00 93.62 94 VAL A O 1
ATOM 656 N N . ALA A 1 95 ? -6.762 -8.295 1.324 1.00 93.50 95 ALA A N 1
ATOM 657 C CA . ALA A 1 95 ? -6.245 -9.603 0.941 1.00 93.50 95 ALA A CA 1
ATOM 658 C C . ALA A 1 95 ? -5.074 -9.483 -0.046 1.00 93.50 95 ALA A C 1
ATOM 660 O O . ALA A 1 95 ? -4.051 -10.149 0.129 1.00 93.50 95 ALA A O 1
ATOM 661 N N . SER A 1 96 ? -5.181 -8.596 -1.039 1.00 93.56 96 SER A N 1
ATOM 662 C CA . SER A 1 96 ? -4.120 -8.342 -2.014 1.00 93.56 96 SER A CA 1
ATOM 663 C C . SER A 1 96 ? -2.844 -7.862 -1.318 1.00 93.56 96 SER A C 1
ATOM 665 O O . SER A 1 96 ? -1.800 -8.504 -1.455 1.00 93.56 96 SER A O 1
ATOM 667 N N . LEU A 1 97 ? -2.945 -6.843 -0.454 1.00 92.88 97 LEU A N 1
ATOM 668 C CA . LEU A 1 97 ? -1.831 -6.318 0.347 1.00 92.88 97 LEU A CA 1
ATOM 669 C C . LEU A 1 97 ? -1.177 -7.385 1.236 1.00 92.88 97 LEU A C 1
ATOM 671 O O . LEU A 1 97 ? 0.052 -7.511 1.274 1.00 92.88 97 LEU A O 1
ATOM 675 N N . ASN A 1 98 ? -1.987 -8.187 1.927 1.00 92.44 98 ASN A N 1
ATOM 676 C CA . ASN A 1 98 ? -1.494 -9.221 2.835 1.00 92.44 98 ASN A CA 1
ATOM 677 C C . ASN A 1 98 ? -0.970 -10.469 2.107 1.00 92.44 98 ASN A C 1
ATOM 679 O O . ASN A 1 98 ? -0.184 -11.219 2.694 1.00 92.44 98 ASN A O 1
ATOM 683 N N . SER A 1 99 ? -1.297 -10.652 0.825 1.00 91.25 99 SER A N 1
ATOM 684 C CA . SER A 1 99 ? -0.765 -11.721 -0.034 1.00 91.25 99 SER A CA 1
ATOM 685 C C . SER A 1 99 ? 0.549 -11.367 -0.746 1.00 91.25 99 SER A C 1
ATOM 687 O O . SER A 1 99 ? 1.188 -12.244 -1.335 1.00 91.25 99 SER A O 1
ATOM 689 N N . LEU A 1 100 ? 0.987 -10.101 -0.683 1.00 90.69 100 LEU A N 1
ATOM 690 C CA . LEU A 1 100 ? 2.196 -9.646 -1.371 1.00 90.69 100 LEU A CA 1
ATOM 691 C C . LEU A 1 100 ? 3.448 -10.395 -0.910 1.00 90.69 100 LEU A C 1
ATOM 693 O O . LEU A 1 100 ? 3.585 -10.777 0.256 1.00 90.69 100 LEU A O 1
ATOM 697 N N . ARG A 1 101 ? 4.409 -10.558 -1.824 1.00 88.06 101 ARG A N 1
ATOM 698 C CA . ARG A 1 101 ? 5.642 -11.298 -1.532 1.00 88.06 101 ARG A CA 1
ATOM 699 C C . ARG A 1 101 ? 6.573 -10.469 -0.643 1.00 88.06 101 ARG A C 1
ATOM 701 O O . ARG A 1 101 ? 6.811 -9.310 -0.973 1.00 88.06 101 ARG A O 1
ATOM 708 N N . PRO A 1 102 ? 7.151 -11.036 0.429 1.00 85.44 102 PRO A N 1
ATOM 709 C CA . PRO A 1 102 ? 8.137 -10.331 1.244 1.00 85.44 102 PRO A CA 1
ATOM 710 C C . PRO A 1 102 ? 9.349 -9.877 0.425 1.00 85.44 102 PRO A C 1
ATOM 712 O O . PRO A 1 102 ? 9.811 -10.604 -0.461 1.00 85.44 102 PRO A O 1
ATOM 715 N N . PHE A 1 103 ? 9.889 -8.704 0.756 1.00 82.38 103 PHE A N 1
ATOM 716 C CA . PHE A 1 103 ? 11.125 -8.205 0.163 1.00 82.38 103 PHE A CA 1
ATOM 717 C C . PHE A 1 103 ? 12.305 -9.150 0.446 1.00 82.38 103 PHE A C 1
ATOM 719 O O . PHE A 1 103 ? 12.488 -9.617 1.573 1.00 82.38 103 PHE A O 1
ATOM 726 N N . ARG A 1 104 ? 13.139 -9.410 -0.569 1.00 78.06 104 ARG A N 1
ATOM 727 C CA . ARG A 1 104 ? 14.394 -10.168 -0.440 1.00 78.06 104 ARG A CA 1
ATOM 728 C C . ARG A 1 104 ? 15.489 -9.467 -1.223 1.00 78.06 104 ARG A C 1
ATOM 730 O O . ARG A 1 104 ? 15.312 -9.193 -2.404 1.00 78.06 104 ARG A O 1
ATOM 737 N N . ARG A 1 105 ? 16.640 -9.229 -0.595 1.00 71.12 105 ARG A N 1
ATOM 738 C CA . ARG A 1 105 ? 17.736 -8.445 -1.190 1.00 71.12 105 ARG A CA 1
ATOM 739 C C . ARG A 1 105 ? 18.275 -9.034 -2.499 1.00 71.12 105 ARG A C 1
ATOM 741 O O . ARG A 1 105 ? 18.712 -8.275 -3.353 1.00 71.12 105 ARG A O 1
ATOM 748 N N . GLU A 1 106 ? 18.227 -10.355 -2.662 1.00 73.75 106 GLU A N 1
ATOM 749 C CA . GLU A 1 106 ? 18.675 -11.037 -3.887 1.00 73.75 106 GLU A CA 1
ATOM 750 C C . GLU A 1 106 ? 17.677 -10.930 -5.055 1.00 73.75 106 GLU A C 1
ATOM 752 O O . GLU A 1 106 ? 17.931 -11.466 -6.131 1.00 73.75 106 GLU A O 1
ATOM 757 N N . THR A 1 107 ? 16.532 -10.267 -4.866 1.00 76.56 107 THR A N 1
ATOM 758 C CA . THR A 1 107 ? 15.533 -10.125 -5.929 1.00 76.56 107 THR A CA 1
ATOM 759 C C . THR A 1 107 ? 16.039 -9.157 -6.988 1.00 76.56 107 THR A C 1
ATOM 761 O O . THR A 1 107 ? 16.302 -7.987 -6.711 1.00 76.56 107 THR A O 1
ATOM 764 N N . VAL A 1 108 ? 16.143 -9.645 -8.221 1.00 79.31 108 VAL A N 1
ATOM 765 C CA . VAL A 1 108 ? 16.476 -8.825 -9.385 1.00 79.31 108 VAL A CA 1
ATOM 766 C C . VAL A 1 108 ? 15.206 -8.128 -9.865 1.00 79.31 108 VAL A C 1
ATOM 768 O O . VAL A 1 108 ? 14.255 -8.789 -10.278 1.00 79.31 108 VAL A O 1
ATOM 771 N N . CYS A 1 109 ? 15.194 -6.798 -9.801 1.00 82.81 109 CYS A N 1
ATOM 772 C CA . CYS A 1 109 ? 14.105 -5.968 -10.311 1.00 82.81 109 CYS A CA 1
ATOM 773 C C . CYS A 1 109 ? 14.419 -5.455 -11.713 1.00 82.81 109 CYS A C 1
ATOM 775 O O . CYS A 1 109 ? 15.582 -5.247 -12.061 1.00 82.81 109 CYS A O 1
ATOM 777 N N . THR A 1 110 ? 13.376 -5.213 -12.503 1.00 83.88 110 THR A N 1
ATOM 778 C CA . THR A 1 110 ? 13.516 -4.489 -13.767 1.00 83.88 110 THR A CA 1
ATOM 779 C C . THR A 1 110 ? 13.911 -3.031 -13.505 1.00 83.88 110 THR A C 1
ATOM 781 O O . THR A 1 110 ? 13.749 -2.510 -12.399 1.00 83.88 110 THR A O 1
ATOM 784 N N . MET A 1 111 ? 14.451 -2.364 -14.527 1.00 82.19 111 MET A N 1
ATOM 785 C CA . MET A 1 111 ? 14.808 -0.937 -14.467 1.00 82.19 111 MET A CA 1
ATOM 786 C C . MET A 1 111 ? 13.626 -0.027 -14.836 1.00 82.19 111 MET A C 1
ATOM 788 O O . MET A 1 111 ? 13.822 1.158 -15.120 1.00 82.19 111 MET A O 1
ATOM 792 N N . ASP A 1 112 ? 12.411 -0.579 -14.859 1.00 85.00 112 ASP A N 1
ATOM 793 C CA . ASP A 1 112 ? 11.209 0.144 -15.246 1.00 85.00 112 ASP A CA 1
ATOM 794 C C . ASP A 1 112 ? 10.939 1.264 -14.248 1.00 85.00 112 ASP A C 1
ATOM 796 O O . ASP A 1 112 ? 10.952 1.063 -13.028 1.00 85.00 112 ASP A O 1
ATOM 800 N N . ARG A 1 113 ? 10.713 2.466 -14.777 1.00 82.81 113 ARG A N 1
ATOM 801 C CA . ARG A 1 113 ? 10.302 3.614 -13.977 1.00 82.81 113 ARG A CA 1
ATOM 802 C C . ARG A 1 113 ? 8.789 3.696 -13.989 1.00 82.81 113 ARG A C 1
ATOM 804 O O . ARG A 1 113 ? 8.181 3.708 -15.054 1.00 82.81 113 ARG A O 1
ATOM 811 N N . GLY A 1 114 ? 8.221 3.815 -12.803 1.00 82.88 114 GLY A N 1
ATOM 812 C CA . GLY A 1 114 ? 6.798 3.999 -12.596 1.00 82.88 114 GLY A CA 1
ATOM 813 C C . GLY A 1 114 ? 6.522 5.001 -11.474 1.00 82.88 114 GLY A C 1
ATOM 814 O O . GLY A 1 114 ? 7.402 5.238 -10.637 1.00 82.88 114 GLY A O 1
ATOM 815 N N . PRO A 1 115 ? 5.320 5.595 -11.457 1.00 86.62 115 PRO A N 1
ATOM 816 C CA . PRO A 1 115 ? 4.880 6.504 -10.405 1.00 86.62 115 PRO A CA 1
ATOM 817 C C . PRO A 1 115 ? 4.919 5.868 -9.014 1.00 86.62 115 PRO A C 1
ATOM 819 O O . PRO A 1 115 ? 4.832 4.641 -8.851 1.00 86.62 115 PRO A O 1
ATOM 822 N N . ARG A 1 116 ? 4.983 6.727 -7.996 1.00 87.69 116 ARG A N 1
ATOM 823 C CA . ARG A 1 116 ? 4.680 6.336 -6.619 1.00 87.69 116 ARG A CA 1
ATOM 824 C C . ARG A 1 116 ? 3.296 6.804 -6.200 1.00 87.69 116 ARG A C 1
ATOM 826 O O . ARG A 1 116 ? 2.804 7.835 -6.651 1.00 87.69 116 ARG A O 1
ATOM 833 N N . TYR A 1 117 ? 2.706 6.046 -5.295 1.00 89.50 117 TYR A N 1
ATOM 834 C CA . TYR A 1 117 ? 1.387 6.273 -4.740 1.00 89.50 117 TYR A CA 1
ATOM 835 C C . TYR A 1 117 ? 1.416 6.083 -3.235 1.00 89.50 117 TYR A C 1
ATOM 837 O O . TYR A 1 117 ? 2.134 5.227 -2.723 1.00 89.50 117 TYR A O 1
ATOM 845 N N . ASP A 1 118 ? 0.557 6.824 -2.556 1.00 91.50 118 ASP A N 1
ATOM 846 C CA . ASP A 1 118 ? 0.193 6.560 -1.177 1.00 91.50 118 ASP A CA 1
ATOM 847 C C . ASP A 1 118 ? -1.220 5.996 -1.156 1.00 91.50 118 ASP A C 1
ATOM 849 O O . ASP A 1 118 ? -2.191 6.672 -1.488 1.00 91.50 118 ASP A O 1
ATOM 853 N N . LEU A 1 119 ? -1.345 4.735 -0.772 1.00 91.81 119 LEU A N 1
ATOM 854 C CA . LEU A 1 119 ? -2.631 4.099 -0.571 1.00 91.81 119 LEU A CA 1
ATOM 855 C C . LEU A 1 119 ? -3.089 4.368 0.864 1.00 91.81 119 LEU A C 1
ATOM 857 O O . LEU A 1 119 ? -2.499 3.881 1.830 1.00 91.81 119 LEU A O 1
ATOM 861 N N . LEU A 1 120 ? -4.145 5.163 1.002 1.00 92.88 120 LEU A N 1
ATOM 862 C CA . LEU A 1 120 ? -4.782 5.432 2.283 1.00 92.88 120 LEU A CA 1
ATOM 863 C C . LEU A 1 120 ? -5.812 4.347 2.570 1.00 92.88 120 LEU A C 1
ATOM 865 O O . LEU A 1 120 ? -6.721 4.143 1.769 1.00 92.88 120 LEU A O 1
ATOM 869 N N . LEU A 1 121 ? -5.695 3.699 3.726 1.00 93.00 121 LEU A N 1
ATOM 870 C CA . LEU A 1 121 ? -6.718 2.817 4.276 1.00 93.00 121 LEU A CA 1
ATOM 871 C C . LEU A 1 121 ? -7.287 3.471 5.532 1.00 93.00 121 LEU A C 1
ATOM 873 O O . LEU A 1 121 ? -6.597 3.613 6.546 1.00 93.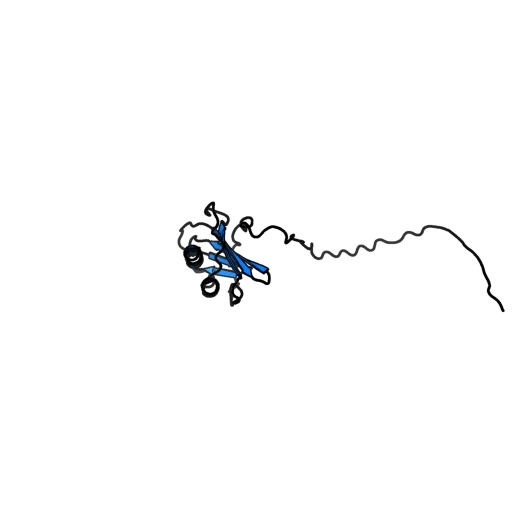00 121 LEU A O 1
ATOM 877 N N . ASP A 1 122 ? -8.542 3.892 5.461 1.00 92.56 122 ASP A N 1
ATOM 878 C CA . ASP A 1 122 ? -9.253 4.474 6.591 1.00 92.56 122 ASP A CA 1
ATOM 879 C C . ASP A 1 122 ? -9.925 3.357 7.388 1.00 92.56 122 ASP A C 1
ATOM 881 O O . ASP A 1 122 ? -10.820 2.692 6.880 1.00 92.56 122 ASP A O 1
ATOM 885 N N . TYR A 1 123 ? -9.524 3.143 8.639 1.00 91.50 123 TYR A N 1
ATOM 886 C CA . TYR A 1 123 ? -10.204 2.237 9.566 1.00 91.50 123 TYR A CA 1
ATOM 887 C C . TYR A 1 123 ? -10.977 3.034 10.621 1.00 91.50 123 TYR A C 1
ATOM 889 O O . TYR A 1 123 ? -10.609 4.170 10.931 1.00 91.50 123 TYR A O 1
ATOM 897 N N . PRO A 1 124 ? -11.984 2.430 11.280 1.00 88.69 124 PRO A N 1
ATOM 898 C CA . PRO A 1 124 ? -12.664 3.069 12.409 1.00 88.69 124 PRO A CA 1
ATOM 899 C C . PRO A 1 124 ? -11.717 3.439 13.563 1.00 88.69 124 PRO A C 1
ATOM 901 O O . PRO A 1 124 ? -11.984 4.367 14.320 1.00 88.69 124 PRO A O 1
ATOM 904 N N . THR A 1 125 ? -10.611 2.705 13.707 1.00 88.25 125 THR A N 1
ATOM 905 C CA . THR A 1 125 ? -9.606 2.888 14.764 1.00 88.25 125 THR A CA 1
ATOM 906 C C . THR A 1 125 ? -8.475 3.844 14.380 1.00 88.25 125 THR A C 1
ATOM 908 O O . THR A 1 125 ? -7.661 4.189 15.235 1.00 88.25 125 THR A O 1
ATOM 911 N N . GLY A 1 126 ? -8.400 4.272 13.117 1.00 87.38 126 GLY A N 1
ATOM 912 C CA . GLY A 1 126 ? -7.350 5.152 12.612 1.00 87.38 126 GLY A CA 1
ATOM 913 C C . GLY A 1 126 ? -7.039 4.933 11.132 1.00 87.38 126 GLY A C 1
ATOM 914 O O . GLY A 1 126 ? -7.543 4.016 10.495 1.00 87.38 126 GLY A O 1
ATOM 915 N N . ARG A 1 127 ? -6.172 5.775 10.572 1.00 88.88 127 ARG A N 1
ATOM 916 C CA . ARG A 1 127 ? -5.738 5.693 9.171 1.00 88.88 127 ARG A CA 1
ATOM 917 C C . ARG A 1 127 ? -4.400 4.969 9.058 1.00 88.88 127 ARG A C 1
ATOM 919 O O . ARG A 1 127 ? -3.508 5.185 9.877 1.00 88.88 127 ARG A O 1
ATOM 926 N N . ARG A 1 128 ? -4.241 4.161 8.013 1.00 90.19 128 ARG A N 1
ATOM 927 C CA . ARG A 1 128 ? -2.956 3.603 7.579 1.00 90.19 128 ARG A CA 1
ATOM 928 C C . ARG A 1 128 ? -2.586 4.159 6.215 1.00 90.19 128 ARG A C 1
ATOM 930 O O . ARG A 1 128 ? -3.453 4.360 5.371 1.00 90.19 128 ARG A O 1
ATOM 937 N N . VAL A 1 129 ? -1.295 4.399 6.027 1.00 91.06 129 VAL A N 1
ATOM 938 C CA . VAL A 1 129 ? -0.727 4.844 4.757 1.00 91.06 129 VAL A CA 1
ATOM 939 C C . VAL A 1 129 ? 0.225 3.765 4.279 1.00 91.06 129 VAL A C 1
ATOM 941 O O . VAL A 1 129 ? 1.111 3.344 5.021 1.00 91.06 129 VAL A O 1
ATOM 944 N N . VAL A 1 130 ? 0.012 3.308 3.054 1.00 91.56 130 VAL A N 1
ATOM 945 C CA . VAL A 1 130 ? 0.831 2.295 2.402 1.00 91.56 130 VAL A CA 1
ATOM 946 C C . VAL A 1 130 ? 1.518 2.953 1.221 1.00 91.56 130 VAL A C 1
ATOM 948 O O . VAL A 1 130 ? 0.861 3.351 0.264 1.00 91.56 130 VAL A O 1
ATOM 951 N N . GLN A 1 131 ? 2.840 3.076 1.286 1.00 91.00 131 GLN A N 1
ATOM 952 C CA . GLN A 1 131 ? 3.613 3.655 0.193 1.00 91.00 131 GLN A CA 1
ATOM 953 C C . GLN A 1 131 ? 3.843 2.583 -0.869 1.00 91.00 131 GLN A C 1
ATOM 955 O O . GLN A 1 131 ? 4.367 1.509 -0.567 1.00 91.00 131 GLN A O 1
ATOM 960 N N . ILE A 1 132 ? 3.476 2.869 -2.111 1.00 91.56 132 ILE A N 1
ATOM 961 C CA . ILE A 1 132 ? 3.600 1.954 -3.242 1.00 91.56 132 ILE A CA 1
ATOM 962 C C . ILE A 1 132 ? 4.424 2.627 -4.332 1.00 91.56 132 ILE A C 1
ATOM 964 O O . ILE A 1 132 ? 4.067 3.677 -4.849 1.00 91.56 132 ILE A O 1
ATOM 968 N N . SER A 1 133 ? 5.524 2.002 -4.725 1.00 89.19 133 SER A N 1
ATOM 969 C CA . SER A 1 133 ? 6.225 2.311 -5.967 1.00 89.19 133 SER A CA 1
ATOM 970 C C . SER A 1 133 ? 5.786 1.317 -7.025 1.00 89.19 133 SER A C 1
ATOM 972 O O . SER A 1 133 ? 5.777 0.123 -6.753 1.00 89.19 133 SER A O 1
ATOM 974 N N . THR A 1 134 ? 5.492 1.783 -8.236 1.00 88.19 134 THR A N 1
ATOM 975 C CA . THR A 1 134 ? 5.286 0.911 -9.411 1.00 88.19 134 THR A CA 1
ATOM 976 C C . THR A 1 134 ? 6.565 0.729 -10.237 1.00 88.19 134 THR A C 1
ATOM 978 O O . THR A 1 134 ? 6.555 0.088 -11.280 1.00 88.19 134 THR A O 1
ATOM 981 N N . SER A 1 135 ? 7.698 1.266 -9.767 1.00 86.19 135 SER A N 1
ATOM 982 C CA . SER A 1 135 ? 9.005 1.050 -10.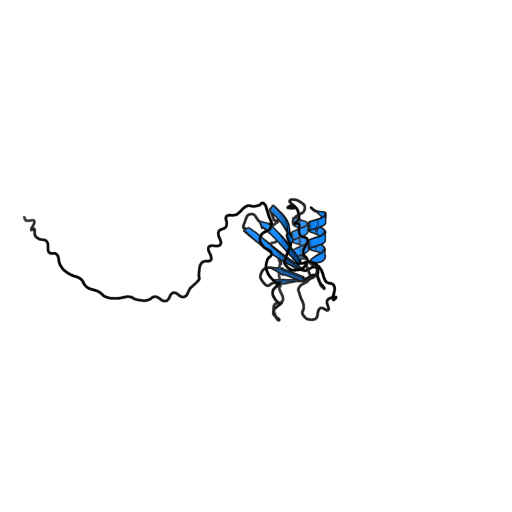398 1.00 86.19 135 SER A CA 1
ATOM 983 C C . SER A 1 135 ? 9.572 -0.338 -10.074 1.00 86.19 135 SER A C 1
ATOM 985 O O . SER A 1 135 ? 9.473 -0.808 -8.934 1.00 86.19 135 SER A O 1
ATOM 987 N N . GLY A 1 136 ? 10.256 -0.956 -11.037 1.00 87.50 136 GLY A N 1
ATOM 988 C CA . GLY A 1 136 ? 10.955 -2.231 -10.870 1.00 87.50 136 GLY A CA 1
ATOM 989 C C . GLY A 1 136 ? 10.061 -3.355 -10.333 1.00 87.50 136 GLY A C 1
ATOM 990 O O . GLY A 1 136 ? 9.075 -3.726 -10.951 1.00 87.50 136 GLY A O 1
ATOM 991 N N . CYS A 1 137 ? 10.383 -3.904 -9.155 1.00 87.50 137 CYS A N 1
ATOM 992 C CA . CYS A 1 137 ? 9.591 -4.972 -8.516 1.00 87.50 137 CYS A CA 1
ATOM 993 C C . CYS A 1 137 ? 8.275 -4.499 -7.864 1.00 87.50 137 CYS A C 1
ATOM 995 O O . CYS A 1 137 ? 7.687 -5.240 -7.070 1.00 87.50 137 CYS A O 1
ATOM 997 N N . ALA A 1 138 ? 7.874 -3.257 -8.117 1.00 91.19 138 ALA A N 1
ATOM 998 C CA . ALA A 1 138 ? 6.738 -2.598 -7.499 1.00 91.19 138 ALA A CA 1
ATOM 999 C C . ALA A 1 138 ? 6.742 -2.699 -5.958 1.00 91.19 138 ALA A C 1
ATOM 1001 O O . ALA A 1 138 ? 5.993 -3.468 -5.347 1.00 91.19 138 ALA A O 1
ATOM 1002 N N . LEU A 1 139 ? 7.681 -1.985 -5.331 1.00 89.50 139 LEU A N 1
ATOM 1003 C CA . LEU A 1 139 ? 7.920 -2.050 -3.889 1.00 89.50 139 LEU A CA 1
ATOM 1004 C C . LEU A 1 139 ? 6.760 -1.432 -3.094 1.00 89.50 139 LEU A C 1
ATOM 1006 O O . LEU A 1 139 ? 6.329 -0.321 -3.386 1.00 89.50 139 LEU A O 1
ATOM 1010 N N . VAL A 1 140 ? 6.331 -2.116 -2.039 1.00 91.00 140 VAL A N 1
ATOM 1011 C CA . VAL A 1 140 ? 5.332 -1.655 -1.070 1.00 91.00 140 VAL A CA 1
ATOM 1012 C C . VAL A 1 140 ? 5.981 -1.517 0.299 1.00 91.00 140 VAL A C 1
ATOM 1014 O O . VAL A 1 140 ? 6.711 -2.418 0.715 1.00 91.00 140 VAL A O 1
ATOM 1017 N N . HIS A 1 141 ? 5.704 -0.417 0.998 1.00 90.25 141 HIS A N 1
ATOM 1018 C CA . HIS A 1 141 ? 6.231 -0.121 2.325 1.00 90.25 141 HIS A CA 1
ATOM 1019 C C . HIS A 1 141 ? 5.134 0.312 3.306 1.00 90.25 141 HIS A C 1
ATOM 1021 O O . HIS A 1 141 ? 4.331 1.198 3.004 1.00 90.25 141 HIS A O 1
ATOM 1027 N N . VAL A 1 142 ? 5.143 -0.296 4.497 1.00 89.19 142 VAL A N 1
ATOM 1028 C CA . VAL A 1 142 ? 4.266 0.041 5.633 1.00 89.19 142 VAL A CA 1
ATOM 1029 C C . VAL A 1 142 ? 5.025 -0.190 6.931 1.00 89.19 142 VAL A C 1
ATOM 1031 O O . VAL A 1 142 ? 5.493 -1.301 7.155 1.00 89.19 142 VAL A O 1
ATOM 1034 N N . ASP A 1 143 ? 5.137 0.822 7.794 1.00 83.25 143 ASP A N 1
ATOM 1035 C CA . ASP A 1 143 ? 5.699 0.690 9.152 1.00 83.25 143 ASP A CA 1
ATOM 1036 C C . ASP A 1 143 ? 7.042 -0.085 9.216 1.00 83.25 143 ASP A C 1
ATOM 1038 O O . ASP A 1 143 ? 7.279 -0.893 10.116 1.00 83.25 143 ASP A O 1
ATOM 1042 N N . GLY A 1 144 ? 7.934 0.127 8.239 1.00 79.44 144 GLY A N 1
ATOM 1043 C CA . GLY A 1 144 ? 9.240 -0.543 8.142 1.00 79.44 144 GLY A CA 1
ATOM 1044 C C . GLY A 1 144 ? 9.214 -1.935 7.499 1.00 79.44 144 GLY A C 1
ATOM 1045 O O . GLY A 1 144 ? 10.264 -2.557 7.338 1.00 79.44 144 GLY A O 1
ATOM 1046 N N . GLN A 1 145 ? 8.042 -2.434 7.108 1.00 86.75 145 GLN A N 1
ATOM 1047 C CA . GLN A 1 145 ? 7.892 -3.668 6.347 1.00 86.75 145 GLN A CA 1
ATOM 1048 C C . GLN A 1 145 ? 7.919 -3.404 4.848 1.00 86.75 145 GLN A C 1
ATOM 1050 O O . GLN A 1 145 ? 7.321 -2.441 4.376 1.00 86.75 145 GLN A O 1
ATOM 1055 N N . PHE A 1 146 ? 8.565 -4.301 4.098 1.00 87.75 146 PHE A N 1
ATOM 1056 C CA . PHE A 1 146 ? 8.711 -4.184 2.649 1.00 87.75 146 PHE A CA 1
ATOM 1057 C C . PHE A 1 146 ? 8.194 -5.423 1.923 1.00 87.75 146 PHE A C 1
ATOM 1059 O O . PHE A 1 146 ? 8.525 -6.559 2.285 1.00 87.75 146 PHE A O 1
ATOM 1066 N N . ARG A 1 147 ? 7.423 -5.207 0.856 1.00 89.38 147 ARG A N 1
ATOM 1067 C CA . ARG A 1 147 ? 6.887 -6.261 -0.014 1.00 89.38 147 ARG A CA 1
ATOM 1068 C C . ARG A 1 147 ? 6.983 -5.892 -1.496 1.00 89.38 147 ARG A C 1
ATOM 1070 O O . ARG A 1 147 ? 7.222 -4.740 -1.832 1.00 89.38 147 ARG A O 1
ATOM 1077 N N . TYR A 1 148 ? 6.819 -6.875 -2.374 1.00 89.69 148 TYR A N 1
ATOM 1078 C CA . TYR A 1 148 ? 6.789 -6.712 -3.831 1.00 89.69 148 TYR A CA 1
ATOM 1079 C C . TYR A 1 148 ? 5.401 -6.977 -4.402 1.00 89.69 148 TYR A C 1
ATOM 1081 O O . TYR A 1 148 ? 4.662 -7.798 -3.854 1.00 89.69 148 TYR A O 1
ATOM 1089 N N . GLY A 1 149 ? 5.128 -6.392 -5.569 1.00 87.62 149 GLY A N 1
ATOM 1090 C CA . GLY A 1 149 ? 3.888 -6.599 -6.321 1.00 87.62 149 GLY A CA 1
ATOM 1091 C C . GLY A 1 149 ? 2.822 -5.535 -6.061 1.00 87.62 149 GLY A C 1
ATOM 1092 O O . GLY A 1 149 ? 1.631 -5.826 -6.145 1.00 87.62 149 GLY A O 1
ATOM 1093 N N . GLY A 1 150 ? 3.234 -4.326 -5.671 1.00 88.81 150 GLY A N 1
ATOM 1094 C CA . GLY A 1 150 ? 2.321 -3.214 -5.412 1.00 88.81 150 GLY A CA 1
ATOM 1095 C C . GLY A 1 150 ? 1.581 -2.702 -6.648 1.00 88.81 150 GLY A C 1
ATOM 1096 O O . GLY A 1 150 ? 0.521 -2.105 -6.504 1.00 88.81 150 GLY A O 1
ATOM 1097 N N . ASP A 1 151 ? 2.092 -2.982 -7.844 1.00 90.12 151 ASP A N 1
ATOM 1098 C CA . ASP A 1 151 ? 1.466 -2.704 -9.138 1.00 90.12 151 ASP A CA 1
ATOM 1099 C C . ASP A 1 151 ? 0.054 -3.290 -9.207 1.00 90.12 151 ASP A C 1
ATOM 1101 O O . ASP A 1 151 ? -0.898 -2.565 -9.476 1.00 90.12 151 ASP A O 1
ATOM 1105 N N . LYS A 1 152 ? -0.109 -4.553 -8.805 1.00 90.62 152 LYS A N 1
ATOM 1106 C CA . LYS A 1 152 ? -1.418 -5.221 -8.784 1.00 90.62 152 LYS A CA 1
ATOM 1107 C C . LYS A 1 152 ? -2.401 -4.609 -7.794 1.00 90.62 152 LYS A C 1
ATOM 1109 O O . LYS A 1 152 ? -3.607 -4.678 -7.997 1.00 90.62 152 LYS A O 1
ATOM 1114 N N . VAL A 1 153 ? -1.899 -4.052 -6.691 1.00 91.44 153 VAL A N 1
ATOM 1115 C CA . VAL A 1 153 ? -2.743 -3.359 -5.706 1.00 91.44 153 VAL A CA 1
ATOM 1116 C C . VAL A 1 153 ? -3.216 -2.026 -6.276 1.00 91.44 153 VAL A C 1
ATOM 1118 O O . VAL A 1 153 ? -4.372 -1.662 -6.089 1.00 91.44 153 VAL A O 1
ATOM 1121 N N . VAL A 1 154 ? -2.335 -1.313 -6.980 1.00 90.19 154 VAL A N 1
ATOM 1122 C CA . VAL A 1 154 ? -2.683 -0.058 -7.650 1.00 90.19 154 VAL A CA 1
ATOM 1123 C C . VAL A 1 154 ? -3.725 -0.306 -8.738 1.00 90.19 154 VAL A C 1
ATOM 1125 O O . VAL A 1 154 ? -4.742 0.377 -8.733 1.00 90.19 154 VAL A O 1
ATOM 1128 N N . GLU A 1 155 ? -3.514 -1.301 -9.604 1.00 91.06 155 GLU A N 1
ATOM 1129 C CA . GLU A 1 155 ? -4.479 -1.701 -10.640 1.00 91.06 155 GLU A CA 1
ATOM 1130 C C . GLU A 1 155 ? -5.838 -2.058 -10.026 1.00 91.06 155 GLU A C 1
ATOM 1132 O O . GLU A 1 155 ? -6.852 -1.490 -10.414 1.00 91.06 155 GLU A O 1
ATOM 1137 N N . LEU A 1 156 ? -5.853 -2.903 -8.988 1.00 91.62 156 LEU A N 1
ATOM 1138 C CA . LEU A 1 156 ? -7.086 -3.289 -8.299 1.00 91.62 156 LEU A CA 1
ATOM 1139 C C . LEU A 1 156 ? -7.860 -2.076 -7.769 1.00 91.62 156 LEU A C 1
ATOM 1141 O O . LEU A 1 156 ? -9.068 -1.990 -7.942 1.00 91.62 156 LEU A O 1
ATOM 1145 N N . VAL A 1 157 ? -7.189 -1.136 -7.103 1.00 89.88 157 VAL A N 1
ATOM 1146 C CA . VAL A 1 157 ? -7.875 0.030 -6.526 1.00 89.88 157 VAL A CA 1
ATOM 1147 C C . VAL A 1 157 ? -8.328 1.010 -7.612 1.00 89.88 157 VAL A C 1
ATOM 1149 O O . VAL A 1 157 ? -9.338 1.680 -7.424 1.00 89.88 157 VAL A O 1
ATOM 1152 N N . GLN A 1 158 ? -7.619 1.085 -8.741 1.00 89.06 158 GLN A N 1
ATOM 1153 C CA . GLN A 1 158 ? -8.054 1.855 -9.908 1.00 89.06 158 GLN A CA 1
ATOM 1154 C C . GLN A 1 158 ? -9.281 1.236 -10.584 1.00 89.06 158 GLN A C 1
ATOM 1156 O O . GLN A 1 158 ? -10.154 1.982 -11.001 1.00 89.06 158 GLN A O 1
ATOM 1161 N N . ASP A 1 159 ? -9.376 -0.092 -10.653 1.00 88.44 159 ASP A N 1
ATOM 1162 C CA . ASP A 1 159 ? -10.533 -0.788 -11.233 1.00 88.44 159 ASP A CA 1
ATOM 1163 C C . ASP A 1 159 ? -11.803 -0.658 -10.373 1.00 88.44 159 ASP A C 1
ATOM 1165 O O . ASP A 1 159 ? -12.918 -0.758 -10.885 1.00 88.44 159 ASP A O 1
ATOM 1169 N N . LEU A 1 160 ? -11.640 -0.442 -9.064 1.00 86.56 160 LEU A N 1
ATOM 1170 C CA . LEU A 1 160 ? -12.742 -0.237 -8.118 1.00 86.56 160 LEU A CA 1
ATOM 1171 C C . LEU A 1 160 ? -13.207 1.232 -8.010 1.00 86.56 160 LEU A C 1
ATOM 1173 O O . LEU A 1 160 ? -14.206 1.503 -7.343 1.00 86.56 160 LEU A O 1
ATOM 1177 N N . GLY A 1 161 ? -12.468 2.189 -8.582 1.00 79.31 161 GLY A N 1
ATOM 1178 C CA . GLY A 1 161 ? -12.740 3.633 -8.488 1.00 79.31 161 GLY A CA 1
ATOM 1179 C C . GLY A 1 161 ? -13.356 4.205 -9.754 1.00 79.31 161 GLY A C 1
ATOM 1180 O O . GLY A 1 161 ? -14.330 4.978 -9.619 1.00 79.31 161 GLY A O 1
#

Organism: NCBI:txid585224